Protein AF-0000000080155126 (afdb_homodimer)

Secondary structure (DSSP, 8-state):
-HHHHHHHHHHHHHHHHHHHHHHHHHHHHHHHHHHHHHHHHHHHHHHHHHHHHHHHHHHHHHHHHHHHHHHH-/-HHHHHHHHHHHHHHHHHHHHHHHHHHHHHHHHHHHHHHHHHHHHHHHHHHHHHHHHHHHHHHHHHHHHHHH-

pLDDT: mean 96.89, std 4.33, range [74.81, 98.88]

Solvent-accessible surface area (backbone atoms only — not comparable to full-atom values): 7676 Å² total; per-residue (Å²): 109,69,62,58,52,50,50,50,44,53,54,48,51,52,50,44,52,52,44,52,48,50,40,51,53,49,50,52,51,40,52,52,46,50,51,51,37,52,53,41,53,50,50,41,54,51,47,52,51,50,44,52,52,51,51,52,49,43,52,53,51,52,50,53,47,51,56,50,51,63,70,71,104,108,68,63,58,53,50,49,48,44,52,52,49,52,52,49,44,53,52,45,52,49,50,42,52,53,49,50,52,52,39,53,52,46,52,51,52,38,51,54,41,52,50,50,42,54,51,48,50,52,51,43,51,51,50,51,53,51,42,52,52,51,51,51,52,46,51,55,51,52,64,71,74,10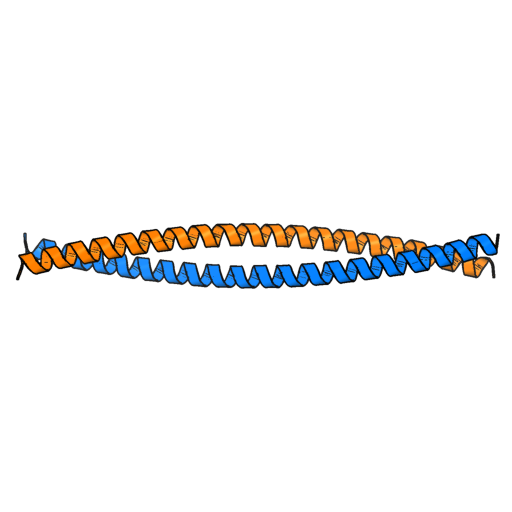4

Radius of gyration: 31.65 Å; Cα contacts (8 Å, |Δi|>4): 87; chains: 2; bounding box: 19×98×54 Å

Sequence (146 aa):
MFGELNQKVSTQTTEIAMLRNTVSVLDKEKDKLQETVDEKTERVACLEDNLENKEKIIGNLRLTLSELEATVEMFGELNQKVSTQTTEIAMLRNTVSVLDKEKDKLQETVDEKTERVACLEDNLENKEKIIGNLRLTLSELEATVE

Structure (mmCIF, N/CA/C/O backbone):
data_AF-0000000080155126-model_v1
#
loop_
_entity.id
_entity.type
_entity.pdbx_description
1 polymer 'Uncharacterized protein'
#
loop_
_atom_site.group_PDB
_atom_site.id
_atom_site.type_symbol
_atom_site.label_atom_id
_atom_site.label_alt_id
_atom_site.label_comp_id
_atom_site.label_asym_id
_atom_site.label_entity_id
_atom_site.label_seq_id
_atom_site.pdbx_PDB_ins_code
_atom_site.Cartn_x
_atom_site.Cartn_y
_atom_site.Cartn_z
_atom_site.occupancy
_atom_site.B_iso_or_equiv
_atom_site.auth_seq_id
_atom_site.auth_comp_id
_atom_site.auth_asym_id
_atom_site.auth_atom_id
_atom_site.pdbx_PDB_model_num
ATOM 1 N N . MET A 1 1 ? 3.594 -51.031 -17.781 1 80.88 1 MET A N 1
ATOM 2 C CA . MET A 1 1 ? 4.336 -49.844 -18.25 1 80.88 1 MET A CA 1
ATOM 3 C C . MET A 1 1 ? 3.393 -48.812 -18.828 1 80.88 1 MET A C 1
ATOM 5 O O . MET A 1 1 ? 3.35 -47.688 -18.359 1 80.88 1 MET A O 1
ATOM 9 N N . PHE A 1 2 ? 2.438 -49.219 -19.578 1 85.56 2 PHE A N 1
ATOM 10 C CA . PHE A 1 2 ? 1.478 -48.312 -20.219 1 85.56 2 PHE A CA 1
ATOM 11 C C . PHE A 1 2 ? 0.525 -47.75 -19.172 1 85.56 2 PHE A C 1
ATOM 13 O O . PHE A 1 2 ? 0.293 -46.531 -19.156 1 85.56 2 PHE A O 1
ATOM 20 N N . GLY A 1 3 ? 0.158 -48.469 -18.266 1 90.38 3 GLY A N 1
ATOM 21 C CA . GLY A 1 3 ? -0.744 -48.031 -17.219 1 90.38 3 GLY A CA 1
ATOM 22 C C . GLY A 1 3 ? -0.118 -47.031 -16.281 1 90.38 3 GLY A C 1
ATOM 23 O O . GLY A 1 3 ? -0.756 -46.031 -15.898 1 90.38 3 GLY A O 1
ATOM 24 N N . GLU A 1 4 ? 1.063 -47.406 -15.977 1 93.75 4 GLU A N 1
ATOM 25 C CA . GLU A 1 4 ? 1.803 -46.531 -15.07 1 93.75 4 GLU A CA 1
ATOM 26 C C . GLU A 1 4 ? 2.018 -45.125 -15.68 1 93.75 4 GLU A C 1
ATOM 28 O O . GLU A 1 4 ? 1.878 -44.125 -15 1 93.75 4 GLU A O 1
ATOM 33 N N . LEU A 1 5 ? 2.34 -45.094 -16.969 1 94.94 5 LEU A N 1
ATOM 34 C CA . LEU A 1 5 ? 2.562 -43.844 -17.672 1 94.94 5 LEU A CA 1
ATOM 35 C C . LEU A 1 5 ? 1.269 -43.031 -17.781 1 94.94 5 LEU A C 1
ATOM 37 O O . LEU A 1 5 ? 1.283 -41.812 -17.656 1 94.94 5 LEU A O 1
ATOM 41 N N . ASN A 1 6 ? 0.177 -43.781 -18.016 1 95.12 6 ASN A N 1
ATOM 42 C CA . ASN A 1 6 ? -1.13 -43.125 -18.062 1 95.12 6 ASN A CA 1
ATOM 43 C C . ASN A 1 6 ? -1.5 -42.5 -16.719 1 95.12 6 ASN A C 1
ATOM 45 O O . ASN A 1 6 ? -2.064 -41.406 -16.656 1 95.12 6 ASN A O 1
ATOM 49 N N . GLN A 1 7 ? -1.257 -43.219 -15.711 1 96.69 7 GLN A N 1
ATOM 50 C CA . GLN A 1 7 ? -1.497 -42.719 -14.367 1 96.69 7 GLN A CA 1
ATOM 51 C C . GLN A 1 7 ? -0.653 -41.469 -14.086 1 96.69 7 GLN A C 1
ATOM 53 O O . GLN A 1 7 ? -1.131 -40.531 -13.477 1 96.69 7 GLN A O 1
ATOM 58 N N . LYS A 1 8 ? 0.572 -41.531 -14.523 1 96.69 8 LYS A N 1
ATOM 59 C CA . LYS A 1 8 ? 1.465 -40.406 -14.344 1 96.69 8 LYS A CA 1
ATOM 60 C C . LYS A 1 8 ? 0.941 -39.188 -15.078 1 96.69 8 LYS A C 1
ATOM 62 O O . LYS A 1 8 ? 0.949 -38.062 -14.539 1 96.69 8 LYS A O 1
ATOM 67 N N . VAL A 1 9 ? 0.463 -39.375 -16.297 1 97.5 9 VAL A N 1
ATOM 68 C CA . VAL A 1 9 ? -0.103 -38.312 -17.094 1 97.5 9 VAL A CA 1
ATOM 69 C C . VAL A 1 9 ? -1.318 -37.719 -16.375 1 97.5 9 VAL A C 1
ATOM 71 O O . VAL A 1 9 ? -1.466 -36.5 -16.281 1 97.5 9 VAL A O 1
ATOM 74 N N . SER A 1 10 ? -2.119 -38.625 -15.859 1 97.75 10 SER A N 1
ATOM 75 C CA . SER A 1 10 ? -3.312 -38.188 -15.141 1 97.75 10 SER A CA 1
ATOM 76 C C . SER A 1 10 ? -2.945 -37.344 -13.906 1 97.75 10 SER A C 1
ATOM 78 O O . SER A 1 10 ? -3.545 -36.312 -13.656 1 97.75 10 SER A O 1
ATOM 80 N N . THR A 1 11 ? -1.963 -37.812 -13.164 1 98.12 11 THR A N 1
ATOM 81 C CA . THR A 1 11 ? -1.5 -37.125 -11.961 1 98.12 11 THR A CA 1
ATOM 82 C C . THR A 1 11 ? -0.921 -35.75 -12.32 1 98.12 11 THR A C 1
ATOM 84 O O . THR A 1 11 ? -1.214 -34.75 -11.648 1 98.12 11 THR A O 1
ATOM 87 N N . GLN A 1 12 ? -0.179 -35.719 -13.406 1 98.5 12 GLN A N 1
ATOM 88 C CA . GLN A 1 12 ? 0.438 -34.469 -13.828 1 98.5 12 GLN A CA 1
ATOM 89 C C . GLN A 1 12 ? -0.611 -33.469 -14.32 1 98.5 12 GLN A C 1
ATOM 91 O O . GLN A 1 12 ? -0.485 -32.281 -14.102 1 98.5 12 GLN A O 1
ATOM 96 N N . THR A 1 13 ? -1.654 -34 -14.953 1 98.19 13 THR A N 1
ATOM 97 C CA . THR A 1 13 ? -2.758 -33.156 -15.406 1 98.19 13 THR A CA 1
ATOM 98 C C . THR A 1 13 ? -3.436 -32.469 -14.227 1 98.19 13 THR A C 1
ATOM 100 O O . THR A 1 13 ? -3.705 -31.266 -14.273 1 98.19 13 THR A O 1
ATOM 103 N N . THR A 1 14 ? -3.623 -33.219 -13.18 1 98.44 14 THR A N 1
ATOM 104 C CA . THR A 1 14 ? -4.238 -32.688 -11.969 1 98.44 14 THR A CA 1
ATOM 105 C C . THR A 1 14 ? -3.332 -31.641 -11.312 1 98.44 14 THR A C 1
ATOM 107 O O . THR A 1 14 ? -3.803 -30.594 -10.859 1 98.44 14 THR A O 1
ATOM 110 N N . GLU A 1 15 ? -2.088 -31.938 -11.297 1 98.56 15 GLU A N 1
ATOM 111 C CA . GLU A 1 15 ? -1.119 -31.016 -10.719 1 98.56 15 GLU A CA 1
ATOM 112 C C . GLU A 1 15 ? -1.074 -29.703 -11.492 1 98.56 15 GLU A C 1
ATOM 114 O O . GLU A 1 15 ? -1.043 -28.625 -10.898 1 98.56 15 GLU A O 1
ATOM 119 N N . ILE A 1 16 ? -1.09 -29.781 -12.75 1 98.81 16 ILE A N 1
ATOM 120 C CA . ILE A 1 16 ? -1.09 -28.594 -13.617 1 98.81 16 ILE A CA 1
ATOM 121 C C . ILE A 1 16 ? -2.336 -27.766 -13.344 1 98.81 16 ILE A C 1
ATOM 123 O O . ILE A 1 16 ? -2.254 -26.547 -13.211 1 98.81 16 ILE A O 1
ATOM 127 N N . ALA A 1 17 ? -3.406 -28.406 -13.203 1 98.69 17 ALA A N 1
ATOM 128 C CA . ALA A 1 17 ? -4.66 -27.719 -12.922 1 98.69 17 ALA A CA 1
ATOM 129 C C . ALA A 1 17 ? -4.59 -26.984 -11.594 1 98.69 17 ALA A C 1
ATOM 131 O O . ALA A 1 17 ? -5.023 -25.828 -11.484 1 98.69 17 ALA A O 1
ATOM 132 N N . MET A 1 18 ? -4.027 -27.641 -10.617 1 98.81 18 MET A N 1
ATOM 133 C CA . MET A 1 18 ? -3.885 -27.062 -9.289 1 98.81 18 MET A CA 1
ATOM 134 C C . MET A 1 18 ? -2.963 -25.844 -9.328 1 98.81 18 MET A C 1
ATOM 136 O O . MET A 1 18 ? -3.26 -24.812 -8.719 1 98.81 18 MET A O 1
ATOM 140 N N . LEU A 1 19 ? -1.907 -25.953 -10.023 1 98.81 19 LEU A N 1
ATOM 141 C CA . LEU A 1 19 ? -0.935 -24.875 -10.102 1 98.81 19 LEU A CA 1
ATOM 142 C C . LEU A 1 19 ? -1.514 -23.672 -10.852 1 98.81 19 LEU A C 1
ATOM 144 O O . LEU A 1 19 ? -1.28 -22.531 -10.469 1 98.81 19 LEU A O 1
ATOM 148 N N . ARG A 1 20 ? -2.262 -23.922 -11.867 1 98.81 20 ARG A N 1
ATOM 149 C CA . ARG A 1 20 ? -2.934 -22.844 -12.609 1 98.81 20 ARG A CA 1
ATOM 150 C C . ARG A 1 20 ? -3.912 -22.094 -11.711 1 98.81 20 ARG A C 1
ATOM 152 O O . ARG A 1 20 ? -4.012 -20.875 -11.781 1 98.81 20 ARG A O 1
ATOM 159 N N . ASN A 1 21 ? -4.586 -22.828 -10.93 1 98.81 21 ASN A N 1
ATOM 160 C CA . ASN A 1 21 ? -5.488 -22.203 -9.961 1 98.81 21 ASN A CA 1
ATOM 161 C C . ASN A 1 21 ? -4.73 -21.344 -8.953 1 98.81 21 ASN A C 1
ATOM 163 O O . ASN A 1 21 ? -5.16 -20.234 -8.625 1 98.81 21 ASN A O 1
ATOM 167 N N . THR A 1 22 ? -3.678 -21.844 -8.445 1 98.88 22 THR A N 1
ATOM 168 C CA . THR A 1 22 ? -2.84 -21.109 -7.508 1 98.88 22 THR A CA 1
ATOM 169 C C . THR A 1 22 ? -2.355 -19.797 -8.133 1 98.88 22 THR A C 1
ATOM 171 O O . THR A 1 22 ? -2.381 -18.75 -7.488 1 98.88 22 THR A O 1
ATOM 174 N N . VAL A 1 23 ? -1.924 -19.875 -9.344 1 98.88 23 VAL A N 1
ATOM 175 C CA . VAL A 1 23 ? -1.469 -18.703 -10.07 1 98.88 23 VAL A CA 1
ATOM 176 C C . VAL A 1 23 ? -2.598 -17.672 -10.148 1 98.88 23 VAL A C 1
ATOM 178 O O . VAL A 1 23 ? -2.383 -16.484 -9.891 1 98.88 23 VAL A O 1
ATOM 181 N N . SER A 1 24 ? -3.754 -18.219 -10.445 1 98.75 24 SER A N 1
ATOM 182 C CA . SER A 1 24 ? -4.918 -17.344 -10.555 1 98.75 24 SER A CA 1
ATOM 183 C C . SER A 1 24 ? -5.223 -16.656 -9.227 1 98.75 24 SER A C 1
ATOM 185 O O . SER A 1 24 ? -5.484 -15.453 -9.188 1 98.75 24 SER A O 1
ATOM 187 N N . VAL A 1 25 ? -5.203 -17.297 -8.117 1 98.62 25 VAL A N 1
ATOM 188 C CA . VAL A 1 25 ? -5.484 -16.781 -6.781 1 98.62 25 VAL A CA 1
ATOM 189 C C . VAL A 1 25 ? -4.434 -15.742 -6.398 1 98.62 25 VAL A C 1
ATOM 191 O O . VAL A 1 25 ? -4.77 -14.641 -5.957 1 98.62 25 VAL A O 1
ATOM 194 N N . LEU A 1 26 ? -3.24 -16.094 -6.711 1 98.62 26 LEU A N 1
ATOM 195 C CA . LEU A 1 26 ? -2.145 -15.188 -6.379 1 98.62 26 LEU A CA 1
ATOM 196 C C . LEU A 1 26 ? -2.246 -13.891 -7.18 1 98.62 26 LEU A C 1
ATOM 198 O O . LEU A 1 26 ? -1.996 -12.805 -6.648 1 98.62 26 LEU A O 1
ATOM 202 N N . ASP A 1 27 ? -2.578 -14.039 -8.375 1 98.56 27 ASP A N 1
ATOM 203 C CA . ASP A 1 27 ? -2.746 -12.867 -9.227 1 98.56 27 ASP A CA 1
ATOM 204 C C . ASP A 1 27 ? -3.852 -11.953 -8.695 1 98.56 27 ASP A C 1
ATOM 206 O O . ASP A 1 27 ? -3.695 -10.727 -8.68 1 98.56 27 ASP A O 1
ATOM 210 N N . LYS A 1 28 ? -4.918 -12.5 -8.25 1 98.5 28 LYS A N 1
ATOM 211 C CA . LYS A 1 28 ? -6.027 -11.727 -7.691 1 98.5 28 LYS A CA 1
ATOM 212 C C . LYS A 1 28 ? -5.613 -11.031 -6.398 1 98.5 28 LYS A C 1
ATOM 214 O O . LYS A 1 28 ? -5.996 -9.883 -6.156 1 98.5 28 LYS A O 1
ATOM 219 N N . GLU A 1 29 ? -4.891 -11.742 -5.617 1 98.75 29 GLU A N 1
ATOM 220 C CA . GLU A 1 29 ? -4.363 -11.156 -4.387 1 98.75 29 GLU A CA 1
ATOM 221 C C . GLU A 1 29 ? -3.439 -9.984 -4.688 1 98.75 29 GLU A C 1
ATOM 223 O O . GLU A 1 29 ? -3.514 -8.945 -4.031 1 98.75 29 GLU A O 1
ATOM 228 N N . LYS A 1 30 ? -2.545 -10.188 -5.656 1 98.75 30 LYS A N 1
ATOM 229 C CA . LYS A 1 30 ? -1.67 -9.117 -6.113 1 98.75 30 LYS A CA 1
ATOM 230 C C . LYS A 1 30 ? -2.479 -7.895 -6.547 1 98.75 30 LYS A C 1
ATOM 232 O O . LYS A 1 30 ? -2.166 -6.766 -6.156 1 98.75 30 LYS A O 1
ATOM 237 N N . ASP A 1 31 ? -3.455 -8.109 -7.301 1 98.56 31 ASP A N 1
ATOM 238 C CA . ASP A 1 31 ? -4.312 -7.027 -7.77 1 98.56 31 ASP A CA 1
ATOM 239 C C . ASP A 1 31 ? -4.945 -6.281 -6.598 1 98.56 31 ASP A C 1
ATOM 241 O O . ASP A 1 31 ? -5.023 -5.051 -6.609 1 98.56 31 ASP A O 1
ATOM 245 N N . LYS A 1 32 ? -5.441 -6.906 -5.574 1 98.75 32 LYS A N 1
ATOM 246 C CA . LYS A 1 32 ? -6.043 -6.289 -4.395 1 98.75 32 LYS A CA 1
ATOM 247 C C . LYS A 1 32 ? -5.027 -5.438 -3.641 1 98.75 32 LYS A C 1
ATOM 249 O O . LYS A 1 32 ? -5.348 -4.34 -3.18 1 98.75 32 LYS A O 1
ATOM 254 N N . LEU A 1 33 ? -3.914 -5.949 -3.492 1 98.81 33 LEU A N 1
ATOM 255 C CA . LEU A 1 33 ? -2.85 -5.203 -2.828 1 98.81 33 LEU A CA 1
ATOM 256 C C . LEU A 1 33 ? -2.494 -3.945 -3.615 1 98.81 33 LEU A C 1
ATOM 258 O O . LEU A 1 33 ? -2.262 -2.887 -3.027 1 98.81 33 LEU A O 1
ATOM 262 N N . GLN A 1 34 ? -2.389 -4.086 -4.902 1 98.69 34 GLN A N 1
ATOM 263 C CA . GLN A 1 34 ? -2.123 -2.918 -5.734 1 98.69 34 GLN A CA 1
ATOM 264 C C . GLN A 1 34 ? -3.182 -1.839 -5.527 1 98.69 34 GLN A C 1
ATOM 266 O O . GLN A 1 34 ? -2.861 -0.649 -5.48 1 98.69 34 GLN A O 1
ATOM 271 N N . GLU A 1 35 ? -4.402 -2.25 -5.445 1 98.62 35 GLU A N 1
ATOM 272 C CA . GLU A 1 35 ? -5.473 -1.301 -5.156 1 98.62 35 GLU A CA 1
ATOM 273 C C . GLU A 1 35 ? -5.258 -0.623 -3.807 1 98.62 35 GLU A C 1
ATOM 275 O O . GLU A 1 35 ? -5.406 0.595 -3.686 1 98.62 35 GLU A O 1
ATOM 280 N N . THR A 1 36 ? -4.906 -1.388 -2.814 1 98.81 36 THR A N 1
ATOM 281 C CA . THR A 1 36 ? -4.648 -0.858 -1.479 1 98.81 36 THR A CA 1
ATOM 282 C C . THR A 1 36 ? -3.48 0.122 -1.503 1 98.81 36 THR A C 1
ATOM 284 O O . THR A 1 36 ? -3.52 1.16 -0.839 1 98.81 36 THR A O 1
ATOM 287 N N . VAL A 1 37 ? -2.406 -0.198 -2.201 1 98.81 37 VAL A N 1
ATOM 288 C CA . VAL A 1 37 ? -1.276 0.711 -2.359 1 98.81 37 VAL A CA 1
ATOM 289 C C . VAL A 1 37 ? -1.753 2.025 -2.973 1 98.81 37 VAL A C 1
ATOM 291 O O . VAL A 1 37 ? -1.413 3.105 -2.482 1 98.81 37 VAL A O 1
ATOM 294 N N . ASP A 1 38 ? -2.529 1.971 -3.986 1 98.75 38 ASP A N 1
ATOM 295 C CA . ASP A 1 38 ? -3.039 3.156 -4.668 1 98.75 38 ASP A CA 1
ATOM 296 C C . ASP A 1 38 ? -3.879 4.012 -3.723 1 98.75 38 ASP A C 1
ATOM 298 O O . ASP A 1 38 ? -3.738 5.238 -3.695 1 98.75 38 ASP A O 1
ATOM 302 N N . GLU A 1 39 ? -4.73 3.361 -2.994 1 98.56 39 GLU A N 1
ATOM 303 C CA . GLU A 1 39 ? -5.566 4.07 -2.033 1 98.56 39 GLU A CA 1
ATOM 304 C C . GLU A 1 39 ? -4.719 4.785 -0.985 1 98.56 39 GLU A C 1
ATOM 306 O O . GLU A 1 39 ? -4.945 5.961 -0.691 1 98.56 39 GLU A O 1
ATOM 311 N N . LYS A 1 40 ? -3.766 4.09 -0.507 1 98.75 40 LYS A N 1
ATOM 312 C CA . LYS A 1 40 ? -2.893 4.668 0.511 1 98.75 40 LYS A CA 1
ATOM 313 C C . LYS A 1 40 ? -2.018 5.77 -0.077 1 98.75 40 LYS A C 1
ATOM 315 O O . LYS A 1 40 ? -1.715 6.754 0.6 1 98.75 40 LYS A O 1
ATOM 320 N N . THR A 1 41 ? -1.566 5.551 -1.292 1 98.69 41 THR A N 1
ATOM 321 C CA . THR A 1 41 ? -0.785 6.574 -1.977 1 98.69 41 THR A CA 1
ATOM 322 C C . THR A 1 41 ? -1.596 7.855 -2.137 1 98.69 41 THR A C 1
ATOM 324 O O . THR A 1 41 ? -1.085 8.953 -1.904 1 98.69 41 THR A O 1
ATOM 327 N N . GLU A 1 42 ? -2.758 7.758 -2.463 1 98.75 42 GLU A N 1
ATOM 328 C CA . GLU A 1 42 ? -3.643 8.914 -2.605 1 98.75 42 GLU A CA 1
ATOM 329 C C . GLU A 1 42 ? -3.9 9.578 -1.258 1 98.75 42 GLU A C 1
ATOM 331 O O . GLU A 1 42 ? -3.902 10.805 -1.158 1 98.75 42 GLU A O 1
ATOM 336 N N . ARG A 1 43 ? -4.168 8.844 -0.291 1 98.75 43 ARG A N 1
ATOM 337 C CA . ARG A 1 43 ? -4.391 9.359 1.055 1 98.75 43 ARG A CA 1
ATOM 338 C C . ARG A 1 43 ? -3.174 10.133 1.556 1 98.75 43 ARG A C 1
ATOM 340 O O . ARG A 1 43 ? -3.311 11.195 2.158 1 98.75 43 ARG A O 1
ATOM 347 N N . VAL A 1 44 ? -1.981 9.617 1.344 1 98.88 44 VAL A N 1
ATOM 348 C CA . VAL A 1 44 ? -0.741 10.281 1.733 1 98.88 44 VAL A CA 1
ATOM 349 C C . VAL A 1 44 ? -0.644 11.641 1.05 1 98.88 44 VAL A C 1
ATOM 351 O O . VAL A 1 44 ? -0.356 12.648 1.698 1 98.88 44 VAL A O 1
ATOM 354 N N . ALA A 1 45 ? -0.935 11.602 -0.223 1 98.69 45 ALA A N 1
ATOM 355 C CA . ALA A 1 45 ? -0.87 12.852 -0.969 1 98.69 45 ALA A CA 1
ATOM 356 C C . ALA A 1 45 ? -1.842 13.883 -0.398 1 98.69 45 ALA A C 1
ATOM 358 O O . ALA A 1 45 ? -1.495 15.055 -0.248 1 98.69 45 ALA A O 1
ATOM 359 N N . CYS A 1 46 ? -3.014 13.445 -0.111 1 98.81 46 CYS A N 1
ATOM 360 C CA . CYS A 1 46 ? -4.035 14.32 0.445 1 98.81 46 CYS A CA 1
ATOM 361 C C . CYS A 1 46 ? -3.617 14.852 1.812 1 98.81 46 CYS A C 1
ATOM 363 O O . CYS A 1 46 ? -3.758 16.047 2.094 1 98.81 46 CYS A O 1
ATOM 365 N N . LEU A 1 47 ? -3.043 14 2.633 1 98.75 47 LEU A N 1
ATOM 366 C CA . LEU A 1 47 ? -2.619 14.391 3.973 1 98.75 47 LEU A CA 1
ATOM 367 C C . LEU A 1 47 ? -1.455 15.375 3.906 1 98.75 47 LEU A C 1
ATOM 369 O O . LEU A 1 47 ? -1.395 16.328 4.688 1 98.75 47 LEU A O 1
ATOM 373 N N . GLU A 1 48 ? -0.614 15.141 3 1 98.69 48 GLU A N 1
ATOM 374 C CA . GLU A 1 48 ? 0.505 16.062 2.828 1 98.69 48 GLU A CA 1
ATOM 375 C C . GLU A 1 48 ? 0.023 17.438 2.383 1 98.69 48 GLU A C 1
ATOM 377 O O . GLU A 1 48 ? 0.509 18.469 2.871 1 98.69 48 GLU A O 1
ATOM 382 N N . ASP A 1 49 ? -0.934 17.438 1.51 1 98.62 49 ASP A N 1
ATOM 383 C CA . ASP A 1 49 ? -1.523 18.703 1.081 1 98.62 49 ASP A CA 1
ATOM 384 C C . ASP A 1 49 ? -2.182 19.438 2.252 1 98.62 49 ASP A C 1
ATOM 386 O O . ASP A 1 49 ? -2.025 20.641 2.408 1 98.62 49 ASP A O 1
ATOM 390 N N . ASN A 1 50 ? -2.861 18.688 3.057 1 98.62 50 ASN A N 1
ATOM 391 C CA . ASN A 1 50 ? -3.518 19.25 4.23 1 98.62 50 ASN A CA 1
ATOM 392 C C . ASN A 1 50 ? -2.504 19.812 5.223 1 98.62 50 ASN A C 1
ATOM 394 O O . ASN A 1 50 ? -2.725 20.875 5.805 1 98.62 50 ASN A O 1
ATOM 398 N N . LEU A 1 51 ? -1.447 19.125 5.344 1 98.69 51 LEU A N 1
ATOM 399 C CA . LEU A 1 51 ? -0.398 19.578 6.258 1 98.69 51 LEU A CA 1
ATOM 400 C C . LEU A 1 51 ? 0.226 20.875 5.781 1 98.69 51 LEU A C 1
ATOM 402 O O . LEU A 1 51 ? 0.452 21.797 6.578 1 98.69 51 LEU A O 1
ATOM 406 N N . GLU A 1 52 ? 0.409 20.953 4.504 1 98.5 52 GLU A N 1
ATOM 407 C CA . GLU A 1 52 ? 0.94 22.188 3.934 1 98.5 52 GLU A CA 1
ATOM 408 C C . GLU A 1 52 ? -0.01 23.359 4.168 1 98.5 52 GLU A C 1
ATOM 410 O O . GLU A 1 52 ? 0.423 24.453 4.539 1 98.5 52 GLU A O 1
ATOM 415 N N . ASN A 1 53 ? -1.259 23.109 4.023 1 98.5 53 ASN A N 1
ATOM 416 C CA . ASN A 1 53 ? -2.275 24.141 4.238 1 98.5 53 ASN A CA 1
ATOM 417 C C . ASN A 1 53 ? -2.309 24.594 5.691 1 98.5 53 ASN A C 1
ATOM 419 O O . ASN A 1 53 ? -2.371 25.797 5.965 1 98.5 53 ASN A O 1
ATOM 423 N N . LYS A 1 54 ? -2.191 23.688 6.559 1 98.62 54 LYS A N 1
ATOM 424 C CA . LYS A 1 54 ? -2.201 24.031 7.98 1 98.62 54 LYS A CA 1
ATOM 425 C C . LYS A 1 54 ? -0.943 24.797 8.375 1 98.62 54 LYS A C 1
ATOM 427 O O . LYS A 1 54 ? -1.001 25.703 9.195 1 98.62 54 LYS A O 1
ATOM 432 N N . GLU A 1 55 ? 0.157 24.453 7.715 1 98.75 55 GLU A N 1
ATOM 433 C CA . GLU A 1 55 ? 1.394 25.188 7.965 1 98.75 55 GLU A CA 1
ATOM 434 C C . GLU A 1 55 ? 1.277 26.641 7.5 1 98.75 55 GLU A C 1
ATOM 436 O O . GLU A 1 55 ? 1.76 27.547 8.172 1 98.75 55 GLU A O 1
ATOM 441 N N . LYS A 1 56 ? 0.602 26.875 6.387 1 98.69 56 LYS A N 1
ATOM 442 C CA . LYS A 1 56 ? 0.333 28.234 5.898 1 98.69 56 LYS A CA 1
ATOM 443 C C . LYS A 1 56 ? -0.572 28.984 6.863 1 98.69 56 LYS A C 1
ATOM 445 O O . LYS A 1 56 ? -0.339 30.172 7.141 1 98.69 56 LYS A O 1
ATOM 450 N N . ILE A 1 57 ? -1.516 28.375 7.422 1 98.81 57 ILE A N 1
ATOM 451 C CA . ILE A 1 57 ? -2.434 28.969 8.383 1 98.81 57 ILE A CA 1
ATOM 452 C C . ILE A 1 57 ? -1.673 29.375 9.641 1 98.81 57 ILE A C 1
ATOM 454 O O . ILE A 1 57 ? -1.836 30.484 10.148 1 98.81 57 ILE A O 1
ATOM 458 N N . ILE A 1 58 ? -0.826 28.516 10.109 1 98.81 58 ILE A N 1
ATOM 459 C CA . ILE A 1 58 ? -0.031 28.766 11.305 1 98.81 58 ILE A CA 1
ATOM 460 C C . ILE A 1 58 ? 0.883 29.969 11.07 1 98.81 58 ILE A C 1
ATOM 462 O O . ILE A 1 58 ? 0.97 30.859 11.914 1 98.81 58 ILE A O 1
ATOM 466 N N . GLY A 1 59 ? 1.491 29.969 9.961 1 98.81 59 GLY A N 1
ATOM 467 C CA . GLY A 1 59 ? 2.34 31.109 9.625 1 98.81 59 GLY A CA 1
ATOM 468 C C . GLY A 1 59 ? 1.596 32.438 9.617 1 98.81 59 GLY A C 1
ATOM 469 O O . GLY A 1 59 ? 2.086 33.438 10.156 1 98.81 59 GLY A O 1
ATOM 470 N N . ASN A 1 60 ? 0.424 32.406 9.031 1 98.81 60 ASN A N 1
ATOM 471 C CA . ASN A 1 60 ? -0.397 33.625 8.969 1 98.81 60 ASN A CA 1
ATOM 472 C C . ASN A 1 60 ? -0.819 34.062 10.359 1 98.81 60 ASN A C 1
ATOM 474 O O . ASN A 1 60 ? -0.799 35.281 10.648 1 98.81 60 ASN A O 1
ATOM 478 N N . LEU A 1 61 ? -1.14 33.156 11.211 1 98.69 61 LEU A N 1
ATOM 479 C CA . LEU A 1 61 ? -1.548 33.5 12.57 1 98.69 61 LEU A CA 1
ATOM 480 C C . LEU A 1 61 ? -0.382 34.062 13.367 1 98.69 61 LEU A C 1
ATOM 482 O O . LEU A 1 61 ? -0.552 35.031 14.109 1 98.69 61 LEU A O 1
ATOM 486 N N . ARG A 1 62 ? 0.748 33.438 13.117 1 98.56 62 ARG A N 1
ATOM 487 C CA . ARG A 1 62 ? 1.935 33.906 13.82 1 98.56 62 ARG A CA 1
ATOM 488 C C . ARG A 1 62 ? 2.293 35.312 13.367 1 98.56 62 ARG A C 1
ATOM 490 O O . ARG A 1 62 ? 2.691 36.156 14.18 1 98.56 62 ARG A O 1
ATOM 497 N N . LEU A 1 63 ? 2.115 35.688 12.109 1 98.56 63 LEU A N 1
ATOM 498 C CA . LEU A 1 63 ? 2.361 37.031 11.594 1 98.56 63 LEU A CA 1
ATOM 499 C C . LEU A 1 63 ? 1.373 38.031 12.195 1 98.56 63 LEU A C 1
ATOM 501 O O . LEU A 1 63 ? 1.767 39.094 12.625 1 98.56 63 LEU A O 1
ATOM 505 N N . THR A 1 64 ? 0.139 37.656 12.219 1 97.62 64 THR A N 1
ATOM 506 C CA . THR A 1 64 ? -0.907 38.5 12.781 1 97.62 64 THR A CA 1
ATOM 507 C C . THR A 1 64 ? -0.646 38.781 14.258 1 97.62 64 THR A C 1
ATOM 509 O O . THR A 1 64 ? -0.782 39.906 14.719 1 97.62 64 THR A O 1
ATOM 512 N N . LEU A 1 65 ? -0.223 37.812 14.984 1 97.69 65 LEU A N 1
ATOM 513 C CA . LEU A 1 65 ? 0.081 37.938 16.406 1 97.69 65 LEU A CA 1
ATOM 514 C C . LEU A 1 65 ? 1.258 38.875 16.625 1 97.69 65 LEU A C 1
ATOM 516 O O . LEU A 1 65 ? 1.207 39.75 17.484 1 97.69 65 LEU A O 1
ATOM 520 N N . SER A 1 66 ? 2.225 38.719 15.828 1 97.06 66 SER A N 1
ATOM 521 C CA . SER A 1 66 ? 3.404 39.562 15.938 1 97.06 66 SER A CA 1
ATOM 522 C C . SER A 1 66 ? 3.061 41.031 15.648 1 97.06 66 SER A C 1
ATOM 524 O O . SER A 1 66 ? 3.535 41.938 16.344 1 97.06 66 SER A O 1
ATOM 526 N N . GLU A 1 67 ? 2.211 41.219 14.656 1 95.69 67 GLU A N 1
ATOM 527 C CA . GLU A 1 67 ? 1.788 42.562 14.289 1 95.69 67 GLU A CA 1
ATOM 528 C C . GLU A 1 67 ? 0.97 43.219 15.406 1 95.69 67 GLU A C 1
ATOM 530 O O . GLU A 1 67 ? 1.161 44.406 15.719 1 95.69 67 GLU A O 1
ATOM 535 N N . LEU A 1 68 ? 0.161 42.5 16.047 1 93.12 68 LEU A N 1
ATOM 536 C CA . LEU A 1 68 ? -0.667 43 17.141 1 93.12 68 LEU A CA 1
ATOM 537 C C . LEU A 1 68 ? 0.178 43.281 18.375 1 93.12 68 LEU A C 1
ATOM 539 O O . LEU A 1 68 ? -0.012 44.312 19.047 1 93.12 68 LEU A O 1
ATOM 543 N N . GLU A 1 69 ? 1.118 42.406 18.656 1 92.38 69 GLU A N 1
ATOM 544 C CA . GLU A 1 69 ? 2.004 42.594 19.797 1 92.38 69 GLU A CA 1
ATOM 545 C C . GLU A 1 69 ? 2.838 43.875 19.656 1 92.38 69 GLU A C 1
ATOM 547 O O . GLU A 1 69 ? 3.088 44.562 20.641 1 92.38 69 GLU A O 1
ATOM 552 N N . ALA A 1 70 ? 3.213 44.125 18.422 1 91.19 70 ALA A N 1
ATOM 553 C CA . ALA A 1 70 ? 4.023 45.312 18.156 1 91.19 70 ALA A CA 1
ATOM 554 C C . ALA A 1 70 ? 3.211 46.594 18.344 1 91.19 70 ALA A C 1
ATOM 556 O O . ALA A 1 70 ? 3.766 47.656 18.672 1 91.19 70 ALA A O 1
ATOM 557 N N . THR A 1 71 ? 1.851 46.469 18.219 1 88.31 71 THR A N 1
ATOM 558 C CA . THR A 1 71 ? 0.977 47.625 18.344 1 88.31 71 THR A CA 1
ATOM 559 C C . THR A 1 71 ? 0.658 47.906 19.797 1 88.31 71 THR A C 1
ATOM 561 O O . THR A 1 71 ? 0.328 49.062 20.156 1 88.31 71 THR A O 1
ATOM 564 N N . VAL A 1 72 ? 0.705 46.906 20.641 1 85.56 72 VAL A N 1
ATOM 565 C CA . VAL A 1 72 ? 0.332 47.062 22.047 1 85.56 72 VAL A CA 1
ATOM 566 C C . VAL A 1 72 ? 1.563 47.438 22.859 1 85.56 72 VAL A C 1
ATOM 568 O O . VAL A 1 72 ? 1.445 48.031 23.922 1 85.56 72 VAL A O 1
ATOM 571 N N . GLU A 1 73 ? 2.717 47.062 22.438 1 74.94 73 GLU A N 1
ATOM 572 C CA . GLU A 1 73 ? 3.932 47.531 23.094 1 74.94 73 GLU A CA 1
ATOM 573 C C . GLU A 1 73 ? 4.219 49 22.703 1 74.94 73 GLU A C 1
ATOM 575 O O . GLU A 1 73 ? 4.598 49.812 23.547 1 74.94 73 GLU A O 1
ATOM 580 N N . MET B 1 1 ? 2.65 -45.531 -29.234 1 80.88 1 MET B N 1
ATOM 581 C CA . MET B 1 1 ? 1.815 -45.25 -28.078 1 80.88 1 MET B CA 1
ATOM 582 C C . MET B 1 1 ? 2.674 -44.969 -26.844 1 80.88 1 MET B C 1
ATOM 584 O O . MET B 1 1 ? 2.572 -43.875 -26.25 1 80.88 1 MET B O 1
ATOM 588 N N . PHE B 1 2 ? 3.703 -45.688 -26.656 1 85.69 2 PHE B N 1
ATOM 589 C CA . PHE B 1 2 ? 4.594 -45.531 -25.516 1 85.69 2 PHE B CA 1
ATOM 590 C C . PHE B 1 2 ? 5.426 -44.281 -25.656 1 85.69 2 PHE B C 1
ATOM 592 O O . PHE B 1 2 ? 5.527 -43.469 -24.719 1 85.69 2 PHE B O 1
ATOM 599 N N . GLY B 1 3 ? 5.816 -43.969 -26.797 1 90.38 3 GLY B N 1
ATOM 600 C CA . GLY B 1 3 ? 6.613 -42.781 -27.062 1 90.38 3 GLY B CA 1
ATOM 601 C C . GLY B 1 3 ? 5.84 -41.5 -26.891 1 90.38 3 GLY B C 1
ATOM 602 O O . GLY B 1 3 ? 6.359 -40.531 -26.328 1 90.38 3 GLY B O 1
ATOM 603 N N . GLU B 1 4 ? 4.688 -41.594 -27.406 1 93.69 4 GLU B N 1
ATOM 604 C CA . GLU B 1 4 ? 3.816 -40.438 -27.328 1 93.69 4 GLU B CA 1
ATOM 605 C C . GLU B 1 4 ? 3.494 -40.094 -25.875 1 93.69 4 GLU B C 1
ATOM 607 O O . GLU B 1 4 ? 3.498 -38.906 -25.484 1 93.69 4 GLU B O 1
ATOM 612 N N . LEU B 1 5 ? 3.24 -41.094 -25.047 1 95 5 LEU B N 1
ATOM 613 C CA . LEU B 1 5 ? 2.93 -40.906 -23.625 1 95 5 LEU B CA 1
ATOM 614 C C . LEU B 1 5 ? 4.141 -40.344 -22.875 1 95 5 LEU B C 1
ATOM 616 O O . LEU B 1 5 ? 3.996 -39.5 -22 1 95 5 LEU B O 1
ATOM 620 N N . ASN B 1 6 ? 5.305 -40.875 -23.266 1 95.06 6 ASN B N 1
ATOM 621 C CA . ASN B 1 6 ? 6.543 -40.406 -22.672 1 95.06 6 ASN B CA 1
ATOM 622 C C . ASN B 1 6 ? 6.781 -38.938 -23 1 95.06 6 ASN B C 1
ATOM 624 O O . ASN B 1 6 ? 7.227 -38.156 -22.156 1 95.06 6 ASN B O 1
ATOM 628 N N . GLN B 1 7 ? 6.566 -38.594 -24.203 1 96.75 7 GLN B N 1
ATOM 629 C CA . GLN B 1 7 ? 6.688 -37.219 -24.625 1 96.75 7 GLN B CA 1
ATOM 630 C C . GLN B 1 7 ? 5.707 -36.312 -23.875 1 96.75 7 GLN B C 1
ATOM 632 O O . GLN B 1 7 ? 6.059 -35.219 -23.469 1 96.75 7 GLN B O 1
ATOM 637 N N . LYS B 1 8 ? 4.516 -36.812 -23.703 1 96.5 8 LYS B N 1
ATOM 638 C CA . LYS B 1 8 ? 3.506 -36.062 -22.969 1 96.5 8 LYS B CA 1
ATOM 639 C C . LYS B 1 8 ? 3.941 -35.844 -21.531 1 96.5 8 LYS B C 1
ATOM 641 O O . LYS B 1 8 ? 3.793 -34.719 -21 1 96.5 8 LYS B O 1
ATOM 646 N N . VAL B 1 9 ? 4.5 -36.875 -20.922 1 97.5 9 VAL B N 1
ATOM 647 C CA . VAL B 1 9 ? 4.992 -36.75 -19.547 1 97.5 9 VAL B CA 1
ATOM 648 C C . VAL B 1 9 ? 6.105 -35.719 -19.469 1 97.5 9 VAL B C 1
ATOM 650 O O . VAL B 1 9 ? 6.125 -34.875 -18.562 1 97.5 9 VAL B O 1
ATOM 653 N N . SER B 1 10 ? 6.984 -35.781 -20.453 1 97.75 10 SER B N 1
ATOM 654 C CA . SER B 1 10 ? 8.086 -34.844 -20.5 1 97.75 10 SER B CA 1
ATOM 655 C C . SER B 1 10 ? 7.574 -33.406 -20.641 1 97.75 10 SER B C 1
ATOM 657 O O . SER B 1 10 ? 8.047 -32.5 -19.938 1 97.75 10 SER B O 1
ATOM 659 N N . THR B 1 11 ? 6.594 -33.188 -21.5 1 98.12 11 THR B N 1
ATOM 660 C CA . THR B 1 11 ? 6.004 -31.891 -21.719 1 98.12 11 THR B CA 1
ATOM 661 C C . THR B 1 11 ? 5.305 -31.391 -20.469 1 98.12 11 THR B C 1
ATOM 663 O O . THR B 1 11 ? 5.457 -30.219 -20.078 1 98.12 11 THR B O 1
ATOM 666 N N . GLN B 1 12 ? 4.621 -32.312 -19.797 1 98.5 12 GLN B N 1
ATOM 667 C CA . GLN B 1 12 ? 3.9 -31.938 -18.594 1 98.5 12 GLN B CA 1
ATOM 668 C C . GLN B 1 12 ? 4.867 -31.594 -17.453 1 98.5 12 GLN B C 1
ATOM 670 O O . GLN B 1 12 ? 4.605 -30.703 -16.656 1 98.5 12 GLN B O 1
ATOM 675 N N . THR B 1 13 ? 5.992 -32.281 -17.422 1 98.25 13 THR B N 1
ATOM 676 C CA . THR B 1 13 ? 7.023 -32.031 -16.422 1 98.25 13 THR B CA 1
ATOM 677 C C . THR B 1 13 ? 7.566 -30.594 -16.578 1 98.25 13 THR B C 1
ATOM 679 O O . THR B 1 13 ? 7.703 -29.875 -15.594 1 98.25 13 THR B O 1
ATOM 682 N N . THR B 1 14 ? 7.777 -30.219 -17.797 1 98.44 14 THR B N 1
ATOM 683 C CA . THR B 1 14 ? 8.273 -28.875 -18.094 1 98.44 14 THR B CA 1
ATOM 684 C C . THR B 1 14 ? 7.227 -27.828 -17.734 1 98.44 14 THR B C 1
ATOM 686 O O . THR B 1 14 ? 7.559 -26.781 -17.172 1 98.44 14 THR B O 1
ATOM 689 N N . GLU B 1 15 ? 6.023 -28.141 -18.047 1 98.62 15 GLU B N 1
ATOM 690 C CA . GLU B 1 15 ? 4.934 -27.219 -17.734 1 98.62 15 GLU B CA 1
ATOM 691 C C . GLU B 1 15 ? 4.789 -27.031 -16.234 1 98.62 15 GLU B C 1
ATOM 693 O O . GLU B 1 15 ? 4.613 -25.906 -15.758 1 98.62 15 GLU B O 1
ATOM 698 N N . ILE B 1 16 ? 4.871 -28.047 -15.5 1 98.81 16 ILE B N 1
ATOM 699 C CA . ILE B 1 16 ? 4.793 -28 -14.047 1 98.81 16 ILE B CA 1
ATOM 700 C C . ILE B 1 16 ? 5.926 -27.141 -13.492 1 98.81 16 ILE B C 1
ATOM 702 O O . ILE B 1 16 ? 5.707 -26.297 -12.617 1 98.81 16 ILE B O 1
ATOM 706 N N . ALA B 1 17 ? 7.051 -27.344 -14.031 1 98.69 17 ALA B N 1
ATOM 707 C CA . ALA B 1 17 ? 8.211 -26.562 -13.594 1 98.69 17 ALA B CA 1
ATOM 708 C C . A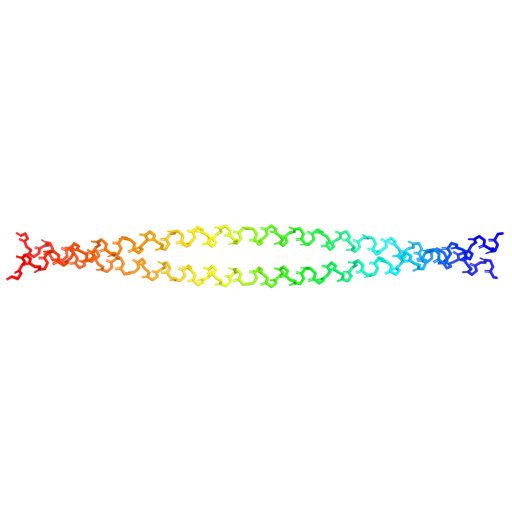LA B 1 17 ? 7.996 -25.078 -13.844 1 98.69 17 ALA B C 1
ATOM 710 O O . ALA B 1 17 ? 8.297 -24.234 -12.984 1 98.69 17 ALA B O 1
ATOM 711 N N . MET B 1 18 ? 7.449 -24.766 -15 1 98.81 18 MET B N 1
ATOM 712 C CA . MET B 1 18 ? 7.184 -23.391 -15.375 1 98.81 18 MET B CA 1
ATOM 713 C C . MET B 1 18 ? 6.137 -22.766 -14.445 1 98.81 18 MET B C 1
ATOM 715 O O . MET B 1 18 ? 6.297 -21.625 -14 1 98.81 18 MET B O 1
ATOM 719 N N . LEU B 1 19 ? 5.137 -23.484 -14.164 1 98.81 19 LEU B N 1
ATOM 720 C CA . LEU B 1 19 ? 4.059 -22.984 -13.312 1 98.81 19 LEU B CA 1
ATOM 721 C C . LEU B 1 19 ? 4.547 -22.781 -11.883 1 98.81 19 LEU B C 1
ATOM 723 O O . LEU B 1 19 ? 4.172 -21.812 -11.227 1 98.81 19 LEU B O 1
ATOM 727 N N . ARG B 1 20 ? 5.363 -23.656 -11.398 1 98.81 20 ARG B N 1
ATOM 728 C CA . ARG B 1 20 ? 5.957 -23.5 -10.07 1 98.81 20 ARG B CA 1
ATOM 729 C C . ARG B 1 20 ? 6.801 -22.234 -9.984 1 98.81 20 ARG B C 1
ATOM 731 O O . ARG B 1 20 ? 6.773 -21.531 -8.977 1 98.81 20 ARG B O 1
ATOM 738 N N . ASN B 1 21 ? 7.512 -22 -11.008 1 98.81 21 ASN B N 1
ATOM 739 C CA . ASN B 1 21 ? 8.297 -20.766 -11.078 1 98.81 21 ASN B CA 1
ATOM 740 C C . ASN B 1 21 ? 7.402 -19.531 -11.062 1 98.81 21 ASN B C 1
ATOM 742 O O . ASN B 1 21 ? 7.699 -18.547 -10.375 1 98.81 21 ASN B O 1
ATOM 746 N N . THR B 1 22 ? 6.383 -19.547 -11.812 1 98.88 22 THR B N 1
ATOM 747 C CA . THR B 1 22 ? 5.426 -18.438 -11.859 1 98.88 22 THR B CA 1
ATOM 748 C C . THR B 1 22 ? 4.84 -18.172 -10.477 1 98.88 22 THR B C 1
ATOM 750 O O . THR B 1 22 ? 4.723 -17.031 -10.047 1 98.88 22 THR B O 1
ATOM 753 N N . VAL B 1 23 ? 4.473 -19.234 -9.828 1 98.88 23 VAL B N 1
ATOM 754 C CA . VAL B 1 23 ? 3.932 -19.125 -8.477 1 98.88 23 VAL B CA 1
ATOM 755 C C . VAL B 1 23 ? 4.949 -18.438 -7.566 1 98.88 23 VAL B C 1
ATOM 757 O O . VAL B 1 23 ? 4.598 -17.531 -6.801 1 98.88 23 VAL B O 1
ATOM 760 N N . SER B 1 24 ? 6.172 -18.875 -7.73 1 98.75 24 SER B N 1
ATOM 761 C CA . SER B 1 24 ? 7.238 -18.297 -6.918 1 98.75 24 SER B CA 1
ATOM 762 C C . SER B 1 24 ? 7.402 -16.812 -7.188 1 98.75 24 SER B C 1
ATOM 764 O O . SER B 1 24 ? 7.531 -16.016 -6.258 1 98.75 24 SER B O 1
ATOM 766 N N . VAL B 1 25 ? 7.402 -16.328 -8.391 1 98.56 25 VAL B N 1
ATOM 767 C CA . VAL B 1 25 ? 7.555 -14.938 -8.789 1 98.56 25 VAL B CA 1
ATOM 768 C C . VAL B 1 25 ? 6.379 -14.117 -8.266 1 98.56 25 VAL B C 1
ATOM 770 O O . VAL B 1 25 ? 6.574 -13.062 -7.664 1 98.56 25 VAL B O 1
ATOM 773 N N . LEU B 1 26 ? 5.242 -14.703 -8.406 1 98.69 26 LEU B N 1
ATOM 774 C CA . LEU B 1 26 ? 4.039 -14.008 -7.961 1 98.69 26 LEU B CA 1
ATOM 775 C C . LEU B 1 26 ? 4.047 -13.828 -6.445 1 98.69 26 LEU B C 1
ATOM 777 O O . LEU B 1 26 ? 3.658 -12.773 -5.938 1 98.69 26 LEU B O 1
ATOM 781 N N . ASP B 1 27 ? 4.445 -14.805 -5.809 1 98.56 27 ASP B N 1
ATOM 782 C CA . ASP B 1 27 ? 4.531 -14.742 -4.355 1 98.56 27 ASP B CA 1
ATOM 783 C C . ASP B 1 27 ? 5.504 -13.656 -3.912 1 98.56 27 ASP B C 1
ATOM 785 O O . ASP B 1 27 ? 5.219 -12.906 -2.973 1 98.56 27 ASP B O 1
ATOM 789 N N . LYS B 1 28 ? 6.609 -13.523 -4.543 1 98.5 28 LYS B N 1
ATOM 790 C CA . LYS B 1 28 ? 7.598 -12.5 -4.227 1 98.5 28 LYS B CA 1
ATOM 791 C C . LYS B 1 28 ? 7.051 -11.102 -4.504 1 98.5 28 LYS B C 1
ATOM 793 O O . LYS B 1 28 ? 7.301 -10.172 -3.738 1 98.5 28 LYS B O 1
ATOM 798 N N . GLU B 1 29 ? 6.367 -11.008 -5.59 1 98.75 29 GLU B N 1
ATOM 799 C CA . GLU B 1 29 ? 5.723 -9.742 -5.918 1 98.75 29 GLU B CA 1
ATOM 800 C C . GLU B 1 29 ? 4.695 -9.352 -4.859 1 98.75 29 GLU B C 1
ATOM 802 O O . GLU B 1 29 ? 4.625 -8.195 -4.449 1 98.75 29 GLU B O 1
ATOM 807 N N . LYS B 1 30 ? 3.891 -10.32 -4.465 1 98.75 30 LYS B N 1
ATOM 808 C CA . LYS B 1 30 ? 2.932 -10.109 -3.383 1 98.75 30 LYS B CA 1
ATOM 809 C C . LYS B 1 30 ? 3.629 -9.617 -2.121 1 98.75 30 LYS B C 1
ATOM 811 O O . LYS B 1 30 ? 3.174 -8.656 -1.491 1 98.75 30 LYS B O 1
ATOM 816 N N . ASP B 1 31 ? 4.656 -10.234 -1.777 1 98.56 31 ASP B N 1
ATOM 817 C CA . ASP B 1 31 ? 5.418 -9.844 -0.595 1 98.56 31 ASP B CA 1
ATOM 818 C C . ASP B 1 31 ? 5.902 -8.398 -0.705 1 98.56 31 ASP B C 1
ATOM 820 O O . ASP B 1 31 ? 5.855 -7.648 0.271 1 98.56 31 ASP B O 1
ATOM 824 N N . LYS B 1 32 ? 6.402 -7.945 -1.796 1 98.75 32 LYS B N 1
ATOM 825 C CA . LYS B 1 32 ? 6.871 -6.582 -2.012 1 98.75 32 LYS B CA 1
ATOM 826 C C . LYS B 1 32 ? 5.734 -5.578 -1.864 1 98.75 32 LYS B C 1
ATOM 828 O O . LYS B 1 32 ? 5.91 -4.512 -1.271 1 98.75 32 LYS B O 1
ATOM 833 N N . LEU B 1 33 ? 4.668 -5.891 -2.424 1 98.81 33 LEU B N 1
ATOM 834 C CA . LEU B 1 33 ? 3.5 -5.023 -2.307 1 98.81 33 LEU B CA 1
ATOM 835 C C . LEU B 1 33 ? 3.055 -4.906 -0.853 1 98.81 33 LEU B C 1
ATOM 837 O O . LEU B 1 33 ? 2.682 -3.822 -0.4 1 98.81 33 LEU B O 1
ATOM 841 N N . GLN B 1 34 ? 3.045 -6.016 -0.173 1 98.69 34 GLN B N 1
ATOM 842 C CA . GLN B 1 34 ? 2.699 -5.984 1.244 1 98.69 34 GLN B CA 1
ATOM 843 C C . GLN B 1 34 ? 3.623 -5.043 2.014 1 98.69 34 GLN B C 1
ATOM 845 O O . GLN B 1 34 ? 3.176 -4.316 2.9 1 98.69 34 GLN B O 1
ATOM 850 N N . GLU B 1 35 ? 4.875 -5.09 1.704 1 98.62 35 GLU B N 1
ATOM 851 C CA . GLU B 1 35 ? 5.824 -4.168 2.32 1 98.62 35 GLU B CA 1
ATOM 852 C C . GLU B 1 35 ? 5.461 -2.717 2.006 1 98.62 35 GLU B C 1
ATOM 854 O O . GLU B 1 35 ? 5.48 -1.86 2.891 1 98.62 35 GLU B O 1
ATOM 859 N N . THR B 1 36 ? 5.141 -2.453 0.79 1 98.81 36 THR B N 1
ATOM 860 C CA . THR B 1 36 ? 4.758 -1.112 0.367 1 98.81 36 THR B CA 1
ATOM 861 C C . THR B 1 36 ? 3.492 -0.659 1.091 1 98.81 36 THR B C 1
ATOM 863 O O . THR B 1 36 ? 3.383 0.5 1.496 1 98.81 36 THR B O 1
ATOM 866 N N . VAL B 1 37 ? 2.502 -1.521 1.209 1 98.81 37 VAL B N 1
ATOM 867 C CA . VAL B 1 37 ? 1.292 -1.215 1.965 1 98.81 37 VAL B CA 1
ATOM 868 C C . VAL B 1 37 ? 1.66 -0.835 3.398 1 98.81 37 VAL B C 1
ATOM 870 O O . VAL B 1 37 ? 1.177 0.17 3.924 1 98.81 37 VAL B O 1
ATOM 873 N N . ASP B 1 38 ? 2.496 -1.581 4.016 1 98.75 38 ASP B N 1
ATOM 874 C CA . ASP B 1 38 ? 2.914 -1.332 5.395 1 98.75 38 ASP B CA 1
ATOM 875 C C . ASP B 1 38 ? 3.604 0.025 5.52 1 98.75 38 ASP B C 1
ATOM 877 O O . ASP B 1 38 ? 3.332 0.779 6.457 1 98.75 38 ASP B O 1
ATOM 881 N N . GLU B 1 39 ? 4.469 0.292 4.605 1 98.56 39 GLU B N 1
ATOM 882 C CA . GLU B 1 39 ? 5.172 1.571 4.609 1 98.56 39 GLU B CA 1
ATOM 883 C C . GLU B 1 39 ? 4.199 2.738 4.477 1 98.56 39 GLU B C 1
ATOM 885 O O . GLU B 1 39 ? 4.285 3.713 5.227 1 98.56 39 GLU B O 1
ATOM 890 N N . LYS B 1 40 ? 3.301 2.582 3.59 1 98.81 40 LYS B N 1
ATOM 891 C CA . LYS B 1 40 ? 2.318 3.639 3.367 1 98.81 40 LYS B CA 1
ATOM 892 C C . LYS B 1 40 ? 1.362 3.758 4.551 1 98.81 40 LYS B C 1
ATOM 894 O O . LYS B 1 40 ? 0.917 4.855 4.887 1 98.81 40 LYS B O 1
ATOM 899 N N . THR B 1 41 ? 1.01 2.621 5.117 1 98.69 41 THR B N 1
ATOM 900 C CA . THR B 1 41 ? 0.158 2.625 6.301 1 98.69 41 THR B CA 1
ATOM 901 C C . THR B 1 41 ? 0.831 3.373 7.449 1 98.69 41 THR B C 1
ATOM 903 O O . THR B 1 41 ? 0.19 4.168 8.133 1 98.69 41 THR B O 1
ATOM 906 N N . GLU B 1 42 ? 2.018 3.189 7.625 1 98.75 42 GLU B N 1
ATOM 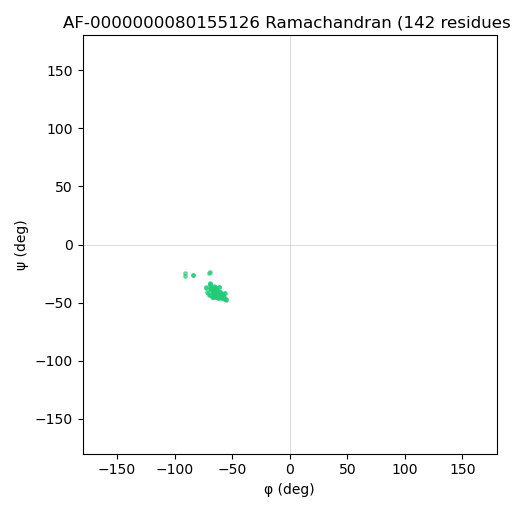907 C CA . GLU B 1 42 ? 2.775 3.881 8.664 1 98.75 42 GLU B CA 1
ATOM 908 C C . GLU B 1 42 ? 2.885 5.375 8.367 1 98.75 42 GLU B C 1
ATOM 910 O O . GLU B 1 42 ? 2.748 6.203 9.266 1 98.75 42 GLU B O 1
ATOM 915 N N . ARG B 1 43 ? 3.18 5.723 7.215 1 98.75 43 ARG B N 1
ATOM 916 C CA . ARG B 1 43 ? 3.275 7.121 6.801 1 98.75 43 ARG B CA 1
ATOM 917 C C . ARG B 1 43 ? 1.955 7.848 7.031 1 98.75 43 ARG B C 1
ATOM 919 O O . ARG B 1 43 ? 1.943 8.992 7.5 1 98.75 43 ARG B O 1
ATOM 926 N N . VAL B 1 44 ? 0.83 7.215 6.695 1 98.88 44 VAL B N 1
ATOM 927 C CA . VAL B 1 44 ? -0.494 7.789 6.906 1 98.88 44 VAL B CA 1
ATOM 928 C C . VAL B 1 44 ? -0.702 8.078 8.391 1 98.88 44 VAL B C 1
ATOM 930 O O . VAL B 1 44 ? -1.137 9.172 8.766 1 98.88 44 VAL B O 1
ATOM 933 N N . ALA B 1 45 ? -0.342 7.086 9.164 1 98.69 45 ALA B N 1
ATOM 934 C CA . ALA B 1 45 ? -0.5 7.262 10.609 1 98.69 45 ALA B CA 1
ATOM 935 C C . ALA B 1 45 ? 0.32 8.445 11.109 1 98.69 45 ALA B C 1
ATOM 937 O O . ALA B 1 45 ? -0.16 9.242 11.914 1 98.69 45 ALA B O 1
ATOM 938 N N . CYS B 1 46 ? 1.508 8.547 10.641 1 98.81 46 CYS B N 1
ATOM 939 C CA . CYS B 1 46 ? 2.396 9.633 11.039 1 98.81 46 CYS B CA 1
ATOM 940 C C . CYS B 1 46 ? 1.852 10.977 10.578 1 98.81 46 CYS B C 1
ATOM 942 O O . CYS B 1 46 ? 1.851 11.945 11.344 1 98.81 46 CYS B O 1
ATOM 944 N N . LEU B 1 47 ? 1.342 11.023 9.367 1 98.75 47 LEU B N 1
ATOM 945 C CA . LEU B 1 47 ? 0.806 12.266 8.82 1 98.75 47 LEU B CA 1
ATOM 946 C C . LEU B 1 47 ? -0.453 12.695 9.57 1 98.75 47 LEU B C 1
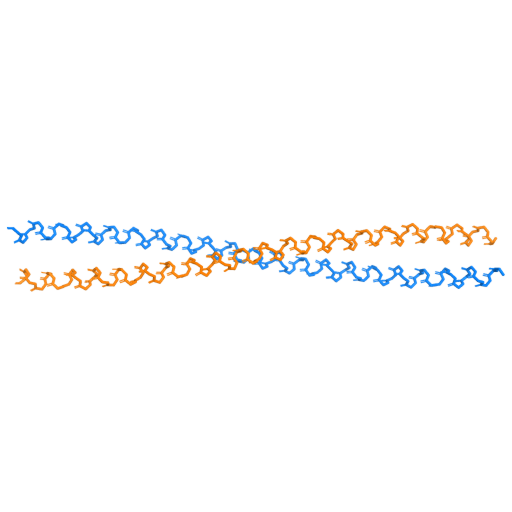ATOM 948 O O . LEU B 1 47 ? -0.659 13.883 9.82 1 98.75 47 LEU B O 1
ATOM 952 N N . GLU B 1 48 ? -1.213 11.75 9.914 1 98.69 48 GLU B N 1
ATOM 953 C CA . GLU B 1 48 ? -2.416 12.055 10.68 1 98.69 48 GLU B CA 1
ATOM 954 C C . GLU B 1 48 ? -2.062 12.609 12.062 1 98.69 48 GLU B C 1
ATOM 956 O O . GLU B 1 48 ? -2.682 13.57 12.523 1 98.69 48 GLU B O 1
ATOM 961 N N . ASP B 1 49 ? -1.067 12.031 12.656 1 98.62 49 ASP B N 1
ATOM 962 C CA . ASP B 1 49 ? -0.597 12.539 13.938 1 98.62 49 ASP B CA 1
ATOM 963 C C . ASP B 1 49 ? -0.087 13.969 13.812 1 98.62 49 ASP B C 1
ATOM 965 O O . ASP B 1 49 ? -0.385 14.82 14.656 1 98.62 49 ASP B O 1
ATOM 969 N N . ASN B 1 50 ? 0.623 14.219 12.758 1 98.62 50 ASN B N 1
ATOM 970 C CA . ASN B 1 50 ? 1.147 15.562 12.5 1 98.62 50 ASN B CA 1
ATOM 971 C C . ASN B 1 50 ? 0.025 16.562 12.273 1 98.62 50 ASN B C 1
ATOM 973 O O . ASN B 1 50 ? 0.095 17.703 12.758 1 98.62 50 ASN B O 1
ATOM 977 N N . LEU B 1 51 ? -0.951 16.125 11.617 1 98.69 51 LEU B N 1
ATOM 978 C CA . LEU B 1 51 ? -2.092 16.984 11.344 1 98.69 51 LEU B CA 1
ATOM 979 C C . LEU B 1 51 ? -2.828 17.344 12.625 1 98.69 51 LEU B C 1
ATOM 981 O O . LEU B 1 51 ? -3.199 18.5 12.836 1 98.69 51 LEU B O 1
ATOM 985 N N . GLU B 1 52 ? -2.949 16.375 13.461 1 98.5 52 GLU B N 1
ATOM 986 C CA . GLU B 1 52 ? -3.582 16.625 14.75 1 98.5 52 GLU B CA 1
ATOM 987 C C . GLU B 1 52 ? -2.781 17.641 15.57 1 98.5 52 GLU B C 1
ATOM 989 O O . GLU B 1 52 ? -3.352 18.547 16.172 1 98.5 52 GLU B O 1
ATOM 994 N N . ASN B 1 53 ? -1.503 17.516 15.539 1 98.5 53 ASN B N 1
ATOM 995 C CA . ASN B 1 5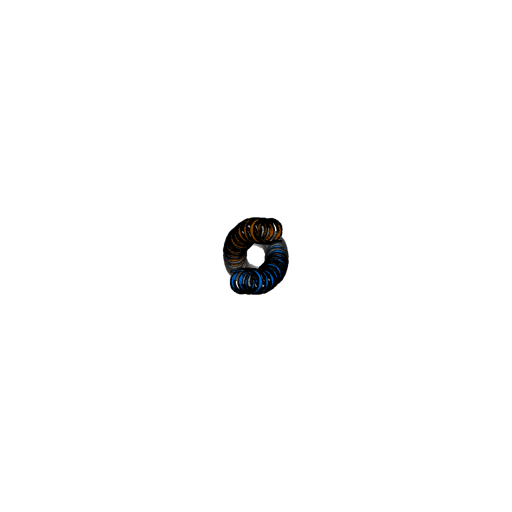3 ? -0.619 18.422 16.266 1 98.5 53 ASN B CA 1
ATOM 996 C C . ASN B 1 53 ? -0.717 19.859 15.727 1 98.5 53 ASN B C 1
ATOM 998 O O . ASN B 1 53 ? -0.796 20.812 16.5 1 98.5 53 ASN B O 1
ATOM 1002 N N . LYS B 1 54 ? -0.777 19.953 14.477 1 98.62 54 LYS B N 1
ATOM 1003 C CA . LYS B 1 54 ? -0.88 21.281 13.859 1 98.62 54 LYS B CA 1
ATOM 1004 C C . LYS B 1 54 ? -2.236 21.906 14.148 1 98.62 54 LYS B C 1
ATOM 1006 O O . LYS B 1 54 ? -2.328 23.125 14.352 1 98.62 54 LYS B O 1
ATOM 1011 N N . GLU B 1 55 ? -3.262 21.078 14.219 1 98.75 55 GLU B N 1
ATOM 1012 C CA . GLU B 1 55 ? -4.586 21.578 14.57 1 98.75 55 GLU B CA 1
ATOM 1013 C C . GLU B 1 55 ? -4.605 22.109 16 1 98.75 55 GLU B C 1
ATOM 1015 O O . GLU B 1 55 ? -5.223 23.141 16.266 1 98.75 55 GLU B O 1
ATOM 1020 N N . LYS B 1 56 ? -3.887 21.484 16.906 1 98.69 56 LYS B N 1
ATOM 1021 C CA . LYS B 1 56 ? -3.744 21.953 18.281 1 98.69 56 LYS B CA 1
ATOM 1022 C C . LYS B 1 56 ? -2.986 23.281 18.328 1 98.69 56 LYS B C 1
ATOM 1024 O O . LYS B 1 56 ? -3.365 24.188 19.062 1 98.69 56 LYS B O 1
ATOM 1029 N N . ILE B 1 57 ? -2.012 23.438 17.547 1 98.81 57 ILE B N 1
ATOM 1030 C CA . ILE B 1 57 ? -1.221 24.672 17.484 1 98.81 57 ILE B CA 1
ATOM 1031 C C . ILE B 1 57 ? -2.088 25.812 16.969 1 98.81 57 ILE B C 1
ATOM 1033 O O . ILE B 1 57 ? -2.08 26.906 17.531 1 98.81 57 ILE B O 1
ATOM 1037 N N . ILE B 1 58 ? -2.848 25.547 15.969 1 98.81 58 ILE B N 1
ATOM 1038 C CA . ILE B 1 58 ? -3.73 26.547 15.383 1 98.81 58 ILE B CA 1
ATOM 1039 C C . ILE B 1 58 ? -4.758 27 16.406 1 98.81 58 ILE B C 1
ATOM 1041 O O . ILE B 1 58 ? -4.992 28.188 16.578 1 98.81 58 ILE B O 1
ATOM 1045 N N . GLY B 1 59 ? -5.312 26.062 17.062 1 98.81 59 GLY B N 1
ATOM 1046 C CA . GLY B 1 59 ? -6.266 26.391 18.109 1 98.81 59 GLY B CA 1
ATOM 1047 C C . GLY B 1 59 ? -5.676 27.281 19.188 1 98.81 59 GLY B C 1
ATOM 1048 O O . GLY B 1 59 ? -6.305 28.266 19.609 1 98.81 59 GLY B O 1
ATOM 1049 N N . ASN B 1 60 ? -4.48 26.938 19.609 1 98.81 60 ASN B N 1
ATOM 1050 C CA . ASN B 1 60 ? -3.797 27.719 20.641 1 98.81 6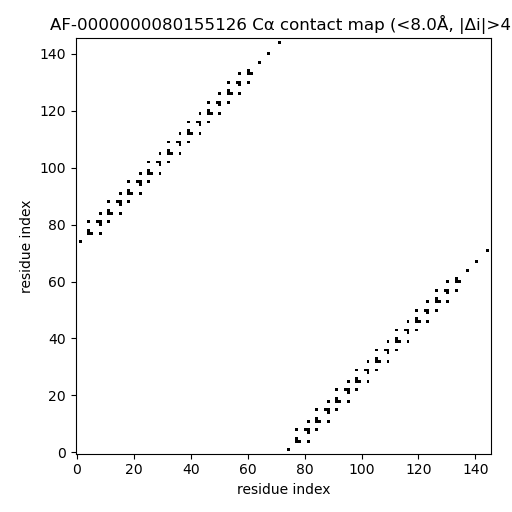0 ASN B CA 1
ATOM 1051 C C . ASN B 1 60 ? -3.504 29.141 20.156 1 98.81 60 ASN B C 1
ATOM 1053 O O . ASN B 1 60 ? -3.676 30.094 20.922 1 98.81 60 ASN B O 1
ATOM 1057 N N . LEU B 1 61 ? -3.119 29.281 18.953 1 98.69 61 LEU B N 1
ATOM 1058 C CA . LEU B 1 61 ? -2.822 30.594 18.375 1 98.69 61 LEU B CA 1
ATOM 1059 C C . LEU B 1 61 ? -4.086 31.438 18.266 1 98.69 61 LEU B C 1
ATOM 1061 O O . LEU B 1 61 ? -4.066 32.625 18.562 1 98.69 61 LEU B O 1
ATOM 1065 N N . ARG B 1 62 ? -5.137 30.734 17.859 1 98.56 62 ARG B N 1
ATOM 1066 C CA . ARG B 1 62 ? -6.402 31.438 17.734 1 98.56 62 ARG B CA 1
ATOM 1067 C C . ARG B 1 62 ? -6.898 31.922 19.094 1 98.56 62 ARG B C 1
ATOM 1069 O O . ARG B 1 62 ? -7.43 33.031 19.219 1 98.56 62 ARG B O 1
ATOM 1076 N N . LEU B 1 63 ? -6.695 31.156 20.156 1 98.56 63 LEU B N 1
ATOM 1077 C CA . LEU B 1 63 ? -7.066 31.562 21.516 1 98.56 63 LEU B CA 1
ATOM 1078 C C . LEU B 1 63 ? -6.23 32.75 21.984 1 98.56 63 LEU B C 1
ATOM 1080 O O . LEU B 1 63 ? -6.77 33.719 22.531 1 98.56 63 LEU B O 1
ATOM 1084 N N . THR B 1 64 ? -4.965 32.688 21.75 1 97.62 64 THR B N 1
ATOM 1085 C CA . THR B 1 64 ? -4.055 33.75 22.125 1 97.62 64 THR B CA 1
ATOM 1086 C C . THR B 1 64 ? -4.422 35.062 21.406 1 97.62 64 THR B C 1
ATOM 1088 O O . THR B 1 64 ? -4.445 36.125 22.016 1 97.62 64 THR B O 1
ATOM 1091 N N . LEU B 1 65 ? -4.766 34.969 20.172 1 97.69 65 LEU B N 1
ATOM 1092 C CA . LEU B 1 65 ? -5.156 36.125 19.375 1 97.69 65 LEU B CA 1
ATOM 1093 C C . LEU B 1 65 ? -6.445 36.75 19.922 1 97.69 65 LEU B C 1
ATOM 1095 O O . LEU B 1 65 ? -6.543 37.969 20.062 1 97.69 65 LEU B O 1
ATOM 1099 N N . SER B 1 66 ? -7.348 35.906 20.219 1 97.06 66 SER B N 1
ATOM 1100 C CA . SER B 1 66 ? -8.617 36.406 20.75 1 97.06 66 SER B CA 1
ATOM 1101 C C . SER B 1 66 ? -8.43 37.094 22.094 1 97.06 66 SER B C 1
ATOM 1103 O O . SER B 1 66 ? -9.047 38.156 22.344 1 97.06 66 SER B O 1
ATOM 1105 N N . GLU B 1 67 ? -7.551 36.531 22.906 1 95.75 67 GLU B N 1
ATOM 1106 C CA . GLU B 1 67 ? -7.262 37.125 24.219 1 95.75 67 GLU B CA 1
ATOM 1107 C C . GLU B 1 67 ? -6.586 38.469 24.062 1 95.75 67 GLU B C 1
ATOM 1109 O O . GLU B 1 67 ? -6.926 39.438 24.781 1 95.75 67 GLU B O 1
ATOM 1114 N N . LEU B 1 68 ? -5.742 38.625 23.172 1 93.12 68 LEU B N 1
ATOM 1115 C CA . LEU B 1 68 ? -5.035 39.875 22.938 1 93.12 68 LEU B CA 1
ATOM 1116 C C . LEU B 1 68 ? -5.969 40.938 22.344 1 93.12 68 LEU B C 1
ATOM 1118 O O . LEU B 1 68 ? -5.93 42.094 22.734 1 93.12 68 LEU B O 1
ATOM 1122 N N . GLU B 1 69 ? -6.812 40.531 21.406 1 92.44 69 GLU B N 1
ATOM 1123 C CA . GLU B 1 69 ? -7.773 41.438 20.797 1 92.44 69 GLU B CA 1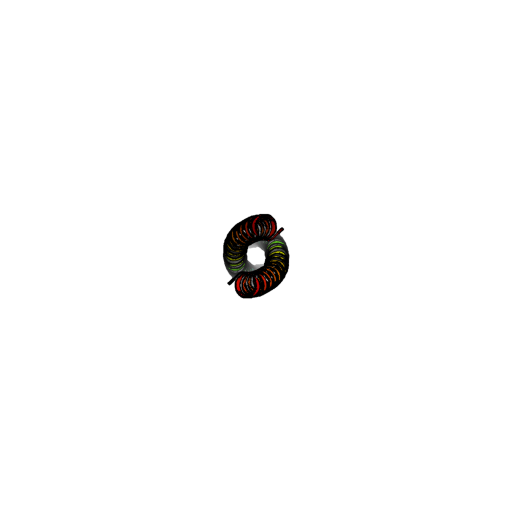
ATOM 1124 C C . GLU B 1 69 ? -8.734 42 21.828 1 92.44 69 GLU B C 1
ATOM 1126 O O . GLU B 1 69 ? -9.117 43.156 21.766 1 92.44 69 GLU B O 1
ATOM 1131 N N . ALA B 1 70 ? -9.078 41.156 22.781 1 91.38 70 ALA B N 1
ATOM 1132 C CA . ALA B 1 70 ? -10.008 41.562 23.828 1 91.38 70 ALA B CA 1
ATOM 1133 C C . ALA B 1 70 ? -9.352 42.594 24.766 1 91.38 70 ALA B C 1
ATOM 1135 O O . ALA B 1 70 ? -10.039 43.438 25.359 1 91.38 70 ALA B O 1
ATOM 1136 N N . THR B 1 71 ? -7.977 42.562 24.828 1 88.25 71 THR B N 1
ATOM 1137 C CA . THR B 1 71 ? -7.25 43.469 25.719 1 88.25 71 THR B CA 1
ATOM 1138 C C . THR B 1 71 ? -7.043 44.844 25.047 1 88.25 71 THR B C 1
ATOM 1140 O O . THR B 1 71 ? -6.871 45.844 25.734 1 88.25 71 THR B O 1
ATOM 1143 N N . VAL B 1 72 ? -7.02 44.844 23.734 1 85.56 72 VAL B N 1
ATOM 1144 C CA . VAL B 1 72 ? -6.742 46.094 23.016 1 85.56 72 VAL B CA 1
ATOM 1145 C C . VAL B 1 72 ? -8.047 46.812 22.719 1 85.56 72 VAL B C 1
ATOM 1147 O O . VAL B 1 72 ? -8.062 48.062 22.547 1 85.56 72 VAL B O 1
ATOM 1150 N N . GLU B 1 73 ? -9.141 46.156 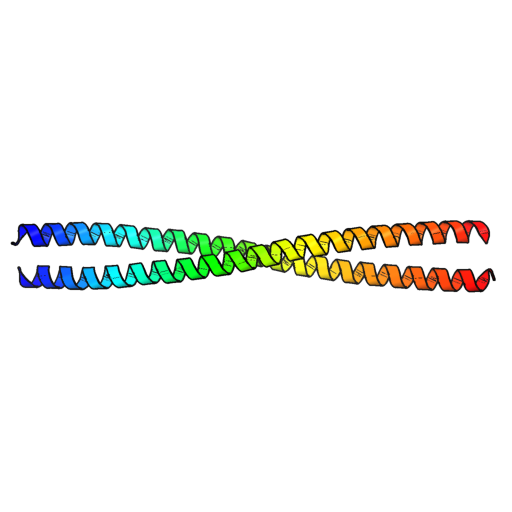22.641 1 74.81 73 GLU B N 1
ATOM 1151 C CA . GLU B 1 73 ? -10.438 46.812 22.547 1 74.81 73 GLU B CA 1
ATOM 1152 C C . GLU B 1 73 ? -10.859 47.375 23.891 1 74.81 73 GLU B C 1
ATOM 1154 O O . GLU B 1 73 ? -11.375 48.5 23.984 1 74.81 73 GLU B O 1
#

Foldseek 3Di:
DVVVVVVVVVVVVVVVVVVVVVVVVVVVVVVVVVVVVVVVVVVVVVVVVVVVVVVVVVVVVVVVVVVVVVVVD/DVVVVVVVVVVVVVVVVVVVVVVVVVVVVVVVVVVVVVVVVVVVVVVVVVVVVVVVVVVVVVVVVVVVVVVVD

InterPro domains:
  IPR051877 Centriole and Basal Body Structural Protein [PTHR20544] (4-72)

Organism: Aquarana catesbeiana (NCBI:txid8400)